Protein AF-A0A380ZDW0-F1 (afdb_monomer_lite)

pLDDT: mean 76.86, std 17.06, range [46.06, 95.25]

Secondary structure (DSSP, 8-state):
----HHHHHHHHHHHHHH-HHHHHHSHHHHHHTTT-GGGHHHHHHT--EETTEE-HHHHHHHHHHHHHHTSS----------------SS--HHHHHHHHHHHHHHHHTSS--SHHHHHHHHHHHHHHHHHHHHHHHHHHHTT-

Structure (mmCIF, N/CA/C/O backbone):
data_AF-A0A380ZDW0-F1
#
_entry.id   AF-A0A380ZDW0-F1
#
loop_
_atom_site.group_PDB
_atom_site.id
_atom_site.type_symbol
_atom_site.label_atom_id
_atom_site.label_alt_id
_atom_site.label_comp_id
_atom_site.label_asym_id
_atom_site.label_entity_id
_atom_site.label_seq_id
_atom_site.pdbx_PDB_ins_code
_atom_site.Cartn_x
_atom_site.Cartn_y
_atom_site.Cartn_z
_atom_site.occupancy
_atom_site.B_iso_or_equiv
_atom_site.auth_seq_id
_atom_site.auth_comp_id
_atom_site.auth_asym_id
_atom_site.auth_atom_id
_atom_site.pdbx_PDB_model_num
ATOM 1 N N . MET A 1 1 ? -8.301 -4.222 21.669 1.00 55.31 1 MET A N 1
ATOM 2 C CA . MET A 1 1 ? -8.580 -4.336 20.221 1.00 55.31 1 MET A CA 1
ATOM 3 C C . MET A 1 1 ? -7.800 -5.522 19.707 1.00 55.31 1 MET A C 1
ATOM 5 O O . MET A 1 1 ? -6.586 -5.485 19.826 1.00 55.31 1 MET A O 1
ATOM 9 N N . ASN A 1 2 ? -8.467 -6.571 19.227 1.00 70.69 2 ASN A N 1
ATOM 10 C CA . ASN A 1 2 ? -7.789 -7.721 18.633 1.00 70.69 2 ASN A CA 1
ATOM 11 C C . ASN A 1 2 ? -8.164 -7.745 17.149 1.00 70.69 2 ASN A C 1
ATOM 13 O O . ASN A 1 2 ? -9.323 -7.989 16.822 1.00 70.69 2 ASN A O 1
ATOM 17 N N . LEU A 1 3 ? -7.221 -7.368 16.286 1.00 83.19 3 LEU A N 1
ATOM 18 C CA . LEU A 1 3 ? -7.364 -7.505 14.838 1.00 83.19 3 LEU A CA 1
ATOM 19 C C . LEU A 1 3 ? -6.838 -8.881 14.440 1.00 83.19 3 LEU A C 1
ATOM 21 O O . LEU A 1 3 ? -5.911 -9.388 15.066 1.00 83.19 3 LEU A O 1
ATOM 25 N N . SER A 1 4 ? -7.425 -9.465 13.402 1.00 87.44 4 SER A N 1
ATOM 26 C CA . SER A 1 4 ? -6.829 -10.643 12.762 1.00 87.44 4 SER A CA 1
ATOM 27 C C . SER A 1 4 ? -5.557 -10.264 11.997 1.00 87.44 4 SER A C 1
ATOM 29 O O . SER A 1 4 ? -5.375 -9.097 11.627 1.00 87.44 4 SER A O 1
ATOM 31 N N . ASP A 1 5 ? -4.688 -11.239 11.737 1.00 88.50 5 ASP A N 1
ATOM 32 C CA . ASP A 1 5 ? -3.431 -11.020 11.014 1.00 88.50 5 ASP A CA 1
ATOM 33 C C . ASP A 1 5 ? -3.677 -10.444 9.612 1.00 88.50 5 ASP A C 1
ATOM 35 O O . ASP A 1 5 ? -2.934 -9.576 9.150 1.00 88.50 5 ASP A O 1
ATOM 39 N N . GLU A 1 6 ? -4.765 -10.846 8.952 1.00 89.25 6 GLU A N 1
ATOM 40 C CA . GLU A 1 6 ? -5.153 -10.337 7.637 1.00 89.25 6 GLU A CA 1
ATOM 41 C C . GLU A 1 6 ? -5.574 -8.865 7.703 1.00 89.25 6 GLU A C 1
ATOM 43 O O . GLU A 1 6 ? -5.152 -8.044 6.884 1.00 89.25 6 GLU A O 1
ATOM 48 N N . GLN A 1 7 ? -6.363 -8.500 8.715 1.00 89.81 7 GLN A N 1
ATOM 49 C CA . GLN A 1 7 ? -6.769 -7.115 8.950 1.00 89.81 7 GLN A CA 1
ATOM 50 C C . GLN A 1 7 ? -5.565 -6.232 9.280 1.00 89.81 7 GLN A C 1
ATOM 52 O O . GLN A 1 7 ? -5.446 -5.121 8.756 1.00 89.81 7 GLN A O 1
ATOM 57 N N .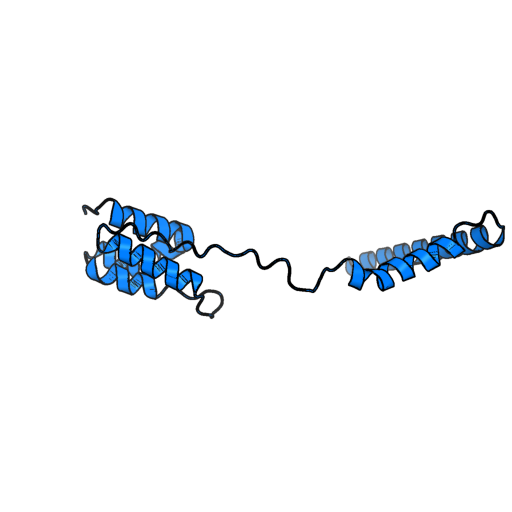 PHE A 1 8 ? -4.646 -6.730 10.108 1.00 91.12 8 PHE A N 1
ATOM 58 C CA . PHE A 1 8 ? -3.400 -6.036 10.402 1.00 91.12 8 PHE A CA 1
ATOM 59 C C . PHE A 1 8 ? -2.549 -5.864 9.135 1.00 91.12 8 PHE A C 1
ATOM 61 O O . PHE A 1 8 ? -2.128 -4.749 8.823 1.00 91.12 8 PHE A O 1
ATOM 68 N N . GLY A 1 9 ? -2.376 -6.927 8.346 1.00 91.38 9 GLY A N 1
ATOM 69 C CA . GLY A 1 9 ? -1.648 -6.897 7.076 1.00 91.38 9 GLY A CA 1
ATOM 70 C C . GLY A 1 9 ? -2.233 -5.907 6.066 1.00 91.38 9 GLY A C 1
ATOM 71 O O . GLY A 1 9 ? -1.486 -5.158 5.429 1.00 91.38 9 GLY A O 1
ATOM 72 N N . ALA A 1 10 ? -3.563 -5.824 5.963 1.00 92.38 10 ALA A N 1
ATOM 73 C CA . ALA A 1 10 ? -4.243 -4.853 5.106 1.00 92.38 10 ALA A CA 1
ATOM 74 C C . ALA A 1 10 ? -3.930 -3.403 5.518 1.00 92.38 10 ALA A C 1
ATOM 76 O O . ALA A 1 10 ? -3.625 -2.567 4.663 1.00 92.38 10 ALA A O 1
ATOM 77 N N . LEU A 1 11 ? -3.935 -3.106 6.823 1.00 93.19 11 LEU A N 1
ATOM 78 C CA . LEU A 1 11 ? -3.597 -1.775 7.341 1.00 93.19 11 LEU A CA 1
ATOM 79 C C . LEU A 1 11 ? -2.122 -1.430 7.137 1.00 93.19 11 LEU A C 1
ATOM 81 O O . LEU A 1 11 ? -1.811 -0.294 6.776 1.00 93.19 11 LEU A O 1
ATOM 85 N N . VAL A 1 12 ? -1.219 -2.394 7.327 1.00 93.50 12 VAL A N 1
ATOM 86 C CA . VAL A 1 12 ? 0.217 -2.204 7.080 1.00 93.50 12 VAL A CA 1
ATOM 87 C C . VAL A 1 12 ? 0.474 -1.920 5.598 1.00 93.50 12 VAL A C 1
ATOM 89 O O . VAL A 1 12 ? 1.156 -0.943 5.286 1.00 93.50 12 VAL A O 1
ATOM 92 N N . SER A 1 13 ? -0.120 -2.694 4.678 1.00 92.75 13 SER A N 1
ATOM 93 C CA . SER A 1 13 ? -0.019 -2.431 3.230 1.00 92.75 13 SER A CA 1
ATOM 94 C C . SER A 1 13 ? -0.551 -1.046 2.864 1.00 92.75 13 SER A C 1
ATOM 96 O O . SER A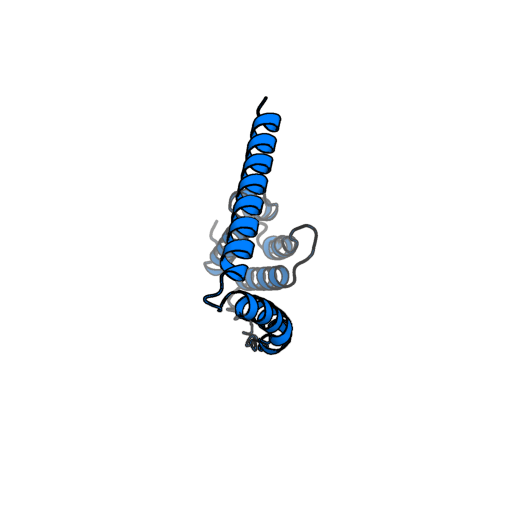 1 13 ? 0.080 -0.322 2.082 1.00 92.75 13 SER A O 1
ATOM 98 N N . PHE A 1 14 ? -1.696 -0.665 3.433 1.00 94.56 14 PHE A N 1
ATOM 99 C CA . PHE A 1 14 ? -2.296 0.640 3.194 1.00 94.56 14 PHE A CA 1
ATOM 100 C C . PHE A 1 14 ? -1.370 1.763 3.673 1.00 94.56 14 PHE A C 1
ATOM 102 O O . PHE A 1 14 ? -1.032 2.648 2.884 1.00 94.56 14 PHE A O 1
ATOM 109 N N . CYS A 1 15 ? -0.906 1.686 4.924 1.00 95.25 15 CYS A N 1
ATOM 110 C CA . CYS A 1 15 ? -0.009 2.658 5.549 1.00 95.25 15 CYS A CA 1
ATOM 111 C C . CYS A 1 15 ? 1.309 2.803 4.780 1.00 95.25 15 CYS A C 1
ATOM 113 O O . CYS A 1 15 ? 1.748 3.924 4.532 1.00 95.25 15 CYS A O 1
ATOM 115 N N . TYR A 1 16 ? 1.897 1.694 4.325 1.00 94.12 16 TYR A N 1
ATOM 116 C CA . TYR A 1 16 ? 3.100 1.721 3.493 1.00 94.12 16 TYR A CA 1
ATOM 117 C C . TYR A 1 16 ? 2.885 2.512 2.196 1.00 94.12 16 TYR A C 1
ATOM 119 O O . TYR A 1 16 ? 3.761 3.257 1.765 1.00 94.12 16 TYR A O 1
ATOM 127 N N . ASN A 1 17 ? 1.711 2.382 1.573 1.00 93.69 17 ASN A N 1
ATOM 128 C CA . ASN A 1 17 ? 1.438 3.047 0.305 1.00 93.69 17 ASN A CA 1
ATOM 129 C C . ASN A 1 17 ? 1.072 4.534 0.443 1.00 93.69 17 ASN A C 1
ATOM 131 O O . ASN A 1 17 ? 1.469 5.320 -0.412 1.00 93.69 17 ASN A O 1
ATOM 135 N N . VAL A 1 18 ? 0.305 4.923 1.467 1.00 92.62 18 VAL A N 1
ATOM 136 C CA . VAL A 1 18 ? -0.115 6.330 1.653 1.00 92.62 18 VAL A CA 1
ATOM 137 C C . VAL A 1 18 ? 0.825 7.141 2.545 1.00 92.62 18 VAL A C 1
ATOM 139 O O . VAL A 1 18 ? 0.793 8.369 2.513 1.00 92.62 18 VAL A O 1
ATOM 142 N N . GLY A 1 19 ? 1.665 6.467 3.330 1.00 93.75 19 GLY A N 1
ATOM 143 C CA . GLY A 1 19 ? 2.550 7.063 4.322 1.00 93.75 19 GLY A CA 1
ATOM 144 C C . GLY A 1 19 ? 1.901 7.225 5.701 1.00 93.75 19 GLY A C 1
ATOM 145 O O . GLY A 1 19 ? 0.689 7.399 5.845 1.00 93.75 19 GLY A O 1
ATOM 146 N N . ILE A 1 20 ? 2.745 7.223 6.737 1.00 93.50 20 ILE A N 1
ATOM 147 C CA . ILE A 1 20 ? 2.332 7.249 8.151 1.00 93.50 20 ILE A CA 1
ATOM 148 C C . ILE A 1 20 ? 1.510 8.502 8.477 1.00 93.50 20 ILE A C 1
ATOM 150 O O . ILE A 1 20 ? 0.448 8.401 9.087 1.00 93.50 20 ILE A O 1
ATOM 154 N N . ALA A 1 21 ? 1.959 9.681 8.036 1.00 93.69 21 ALA A N 1
ATOM 155 C CA . ALA A 1 21 ? 1.276 10.942 8.326 1.00 93.69 21 ALA A CA 1
ATOM 156 C C . ALA A 1 21 ? -0.135 11.002 7.712 1.00 93.69 21 ALA A C 1
ATOM 158 O O . ALA A 1 21 ? -1.079 11.472 8.352 1.00 93.69 21 ALA A O 1
ATOM 159 N N . ALA A 1 22 ? -0.304 10.492 6.487 1.00 93.31 22 ALA A N 1
ATOM 160 C CA . ALA A 1 22 ? -1.608 10.427 5.833 1.00 93.31 22 ALA A CA 1
ATOM 161 C C . ALA A 1 22 ? -2.522 9.393 6.508 1.00 93.31 22 ALA A C 1
ATOM 163 O O . ALA A 1 22 ? -3.704 9.661 6.724 1.00 93.31 22 ALA A O 1
ATOM 164 N N . PHE A 1 23 ? -1.967 8.241 6.900 1.00 94.06 23 PHE A N 1
ATOM 165 C CA . PHE A 1 23 ? -2.692 7.202 7.627 1.00 94.06 23 PHE A CA 1
ATOM 166 C C . PHE A 1 23 ? -3.202 7.697 8.988 1.00 94.06 23 PHE A C 1
ATOM 168 O O . PHE A 1 23 ? -4.387 7.540 9.290 1.00 94.06 23 PHE A O 1
ATOM 175 N N . GLN A 1 24 ? -2.353 8.366 9.773 1.00 93.75 24 GLN A N 1
ATOM 176 C CA . GLN A 1 24 ? -2.708 8.914 11.089 1.00 93.75 24 GLN A CA 1
ATOM 177 C C . GLN A 1 24 ? -3.852 9.933 11.023 1.00 93.75 24 GLN A C 1
ATOM 179 O O . GLN A 1 24 ? -4.729 9.949 11.885 1.00 93.75 24 GLN A O 1
ATOM 184 N N . ASN A 1 25 ? -3.876 10.759 9.976 1.00 93.12 25 ASN A N 1
ATOM 185 C CA . ASN A 1 25 ? -4.909 11.778 9.786 1.00 93.12 25 ASN A CA 1
ATOM 186 C C . ASN A 1 25 ? -6.164 11.262 9.057 1.00 93.12 25 ASN A C 1
ATOM 188 O O . ASN A 1 25 ? -7.142 12.002 8.907 1.00 93.12 25 ASN A O 1
ATOM 192 N N . SER A 1 26 ? -6.166 10.003 8.614 1.00 92.88 26 SER A N 1
ATOM 193 C CA . SER A 1 26 ? -7.247 9.434 7.812 1.00 92.88 26 SER A CA 1
ATOM 194 C C . SER A 1 26 ? -8.553 9.272 8.602 1.00 92.88 26 SER A C 1
ATOM 196 O O . SER A 1 26 ? -8.578 8.980 9.801 1.00 92.88 26 SER A O 1
ATOM 198 N N . THR A 1 27 ? -9.684 9.404 7.907 1.00 93.75 27 THR A N 1
ATOM 199 C CA . THR A 1 27 ? -11.001 9.022 8.447 1.00 93.75 27 THR A CA 1
ATOM 200 C C . THR A 1 27 ? -11.090 7.528 8.739 1.00 93.75 27 THR A C 1
ATOM 202 O O . THR A 1 27 ? -11.822 7.135 9.645 1.00 93.75 27 THR A O 1
ATOM 205 N N . LEU A 1 28 ? -10.306 6.717 8.024 1.00 93.25 28 LEU A N 1
ATOM 206 C CA . LEU A 1 28 ? -10.190 5.279 8.234 1.00 93.25 28 LEU A CA 1
ATOM 207 C C . LEU A 1 28 ? -9.720 4.965 9.656 1.00 93.25 28 LEU A C 1
ATOM 209 O O . LEU A 1 28 ? -10.424 4.260 10.373 1.00 93.25 28 LEU A O 1
ATOM 213 N N . LEU A 1 29 ? -8.597 5.540 10.102 1.00 93.25 29 LEU A N 1
ATOM 214 C CA . LEU A 1 29 ? -8.070 5.289 11.449 1.00 93.25 29 LEU A CA 1
ATOM 215 C C . LEU A 1 29 ? -9.042 5.768 12.539 1.00 93.25 29 LEU A C 1
ATOM 217 O O . LEU A 1 29 ? -9.242 5.095 13.546 1.00 93.25 29 LEU A O 1
ATOM 221 N N . LYS A 1 30 ? -9.714 6.904 12.315 1.00 93.88 30 LYS A N 1
ATOM 222 C CA . LYS A 1 30 ? -10.731 7.429 13.243 1.00 93.88 30 LYS A CA 1
ATOM 223 C C . LYS A 1 30 ? -11.944 6.503 13.388 1.00 93.88 30 LYS A C 1
ATOM 225 O O . LYS A 1 30 ? -12.539 6.467 14.462 1.00 93.88 30 LYS A O 1
ATOM 230 N N . ARG A 1 31 ? -12.353 5.814 12.318 1.00 91.75 31 ARG A N 1
ATOM 231 C CA . ARG A 1 31 ? -13.451 4.829 12.337 1.00 91.75 31 ARG A CA 1
ATOM 232 C C . ARG A 1 31 ? -13.000 3.509 12.952 1.00 91.75 31 ARG A C 1
ATOM 234 O O . ARG A 1 31 ? -13.680 2.991 13.830 1.00 91.75 31 ARG A O 1
ATOM 241 N N . LEU A 1 32 ? -11.802 3.052 12.593 1.00 91.50 32 LEU A N 1
ATOM 242 C CA . LEU A 1 32 ? -11.168 1.877 13.185 1.00 91.50 32 LEU A CA 1
ATOM 243 C C . LEU A 1 32 ? -11.074 1.993 14.715 1.00 91.50 32 LEU A C 1
ATOM 245 O O . LEU A 1 32 ? -11.508 1.099 15.434 1.00 91.50 32 LEU A O 1
ATOM 249 N N . ASN A 1 33 ? -10.599 3.135 15.220 1.00 91.19 33 ASN A N 1
ATOM 250 C CA . ASN A 1 33 ? -10.472 3.386 16.658 1.00 91.19 33 ASN A CA 1
ATOM 251 C C . ASN A 1 33 ? -11.823 3.509 17.386 1.00 91.19 33 ASN A C 1
ATOM 253 O O . ASN A 1 33 ? -11.871 3.380 18.605 1.00 91.19 33 ASN A O 1
ATOM 257 N N . ARG A 1 34 ? -12.919 3.751 16.658 1.00 92.00 34 ARG A N 1
ATOM 258 C CA . ARG A 1 34 ? -14.289 3.725 17.196 1.00 92.00 34 ARG A CA 1
ATOM 259 C C . ARG A 1 34 ? -14.910 2.327 17.209 1.00 92.00 34 ARG A C 1
ATOM 261 O O . ARG A 1 34 ? -15.986 2.167 17.769 1.00 92.00 34 ARG A O 1
ATOM 268 N N . GLY A 1 35 ? -14.239 1.332 16.630 1.00 88.12 35 GLY A N 1
ATOM 269 C CA . GLY A 1 35 ? -14.762 -0.026 16.495 1.00 88.12 35 GLY A CA 1
ATOM 270 C C . GLY A 1 35 ? -15.619 -0.253 15.245 1.00 88.12 35 GLY A C 1
ATOM 271 O O . GLY A 1 35 ? -16.194 -1.327 15.106 1.00 88.12 35 GLY A O 1
ATOM 272 N N . ASP A 1 36 ? -15.673 0.705 14.311 1.00 89.56 36 ASP A N 1
ATOM 273 C CA . ASP A 1 36 ? -16.402 0.568 13.040 1.00 89.56 36 ASP A CA 1
ATOM 274 C C . ASP A 1 36 ? -15.577 -0.233 12.012 1.00 89.56 36 ASP A C 1
ATOM 276 O O . ASP A 1 36 ? -15.159 0.287 10.971 1.00 89.56 36 ASP A O 1
ATOM 280 N N . TYR A 1 37 ? -15.305 -1.508 12.296 1.00 88.25 37 TYR A N 1
ATOM 281 C CA . TYR A 1 37 ? -14.477 -2.367 11.435 1.00 88.25 37 TYR A CA 1
ATOM 282 C C . TYR A 1 37 ? -15.103 -2.617 10.053 1.00 88.25 37 TYR A C 1
ATOM 284 O O . TYR A 1 37 ? -14.389 -2.682 9.053 1.00 88.25 37 TYR A O 1
ATOM 292 N N . GLU A 1 38 ? -16.434 -2.665 9.973 1.00 87.44 38 GLU A N 1
ATOM 293 C CA . GLU A 1 38 ? -17.189 -2.831 8.720 1.00 87.44 38 GLU A CA 1
ATOM 294 C C . GLU A 1 38 ? -17.054 -1.626 7.776 1.00 87.44 38 GLU A C 1
ATOM 296 O O . GLU A 1 38 ? -17.207 -1.735 6.559 1.00 87.44 38 GLU A O 1
ATOM 301 N N . ALA A 1 39 ? -16.728 -0.446 8.314 1.00 88.44 39 ALA A N 1
ATOM 302 C CA . ALA A 1 39 ? -16.551 0.756 7.508 1.00 88.44 39 ALA A CA 1
ATOM 303 C C . ALA A 1 39 ? -15.188 0.801 6.794 1.00 88.44 39 ALA A C 1
ATOM 305 O O . ALA A 1 39 ? -15.032 1.549 5.824 1.00 88.44 39 ALA A O 1
ATOM 306 N N . VAL A 1 40 ? -14.203 0.017 7.247 1.00 91.50 40 VAL A N 1
ATOM 307 C CA . VAL A 1 40 ? -12.812 0.071 6.765 1.00 91.50 40 VAL A CA 1
ATOM 308 C C . VAL A 1 40 ? -12.689 -0.204 5.257 1.00 91.50 40 VAL A C 1
ATOM 310 O O . VAL A 1 40 ? -12.075 0.625 4.578 1.00 91.50 40 VAL A O 1
ATOM 313 N N . PRO A 1 41 ? -13.315 -1.249 4.675 1.00 90.81 41 PRO A N 1
ATOM 314 C CA . PRO A 1 41 ? -13.289 -1.488 3.227 1.00 90.81 41 PRO A CA 1
ATOM 315 C C . PRO A 1 41 ? -13.784 -0.299 2.398 1.00 90.81 41 PRO A C 1
ATOM 317 O O . PRO A 1 41 ? -13.204 0.045 1.366 1.00 90.81 41 PRO A O 1
ATOM 320 N N . THR A 1 42 ? -14.838 0.369 2.868 1.00 91.38 42 THR A N 1
ATOM 321 C CA . THR A 1 42 ? -15.417 1.532 2.183 1.00 91.38 42 THR A CA 1
ATOM 322 C C . THR A 1 42 ? -14.494 2.745 2.283 1.00 91.38 42 THR A C 1
ATOM 324 O O . THR A 1 42 ? -14.345 3.501 1.320 1.00 91.38 42 THR A O 1
ATOM 327 N N . GLU A 1 43 ? -13.833 2.937 3.427 1.00 93.62 43 GLU A N 1
ATOM 328 C CA . GLU A 1 43 ? -12.849 4.009 3.591 1.00 93.62 43 GLU A CA 1
ATOM 329 C C . GLU A 1 43 ? -11.612 3.789 2.709 1.00 93.62 43 GLU A C 1
ATOM 331 O O . GLU A 1 43 ? -11.140 4.754 2.108 1.00 93.62 43 GLU A O 1
ATOM 336 N N . LEU A 1 44 ? -11.128 2.550 2.546 1.00 92.31 44 LEU A N 1
ATOM 337 C CA . LEU A 1 44 ? -10.001 2.233 1.654 1.00 92.31 44 LEU A CA 1
ATOM 338 C C . LEU A 1 44 ? -10.279 2.658 0.203 1.00 92.31 44 LEU A C 1
ATOM 340 O O . LEU A 1 44 ? -9.416 3.254 -0.443 1.00 92.31 44 LEU A O 1
ATOM 344 N N . GLN A 1 45 ? -11.496 2.446 -0.309 1.00 91.38 45 GLN A N 1
ATOM 345 C CA . GLN A 1 45 ? -11.861 2.795 -1.693 1.00 91.38 45 GLN A CA 1
ATOM 346 C C . GLN A 1 45 ? -11.819 4.303 -1.999 1.00 91.38 45 GLN A C 1
ATOM 348 O O . GLN A 1 45 ? -11.716 4.703 -3.167 1.00 91.38 45 GLN A O 1
ATOM 353 N N . LYS A 1 46 ? -11.840 5.163 -0.974 1.00 92.31 46 LYS A N 1
ATOM 354 C CA . LYS A 1 46 ? -11.676 6.617 -1.145 1.00 92.31 46 LYS A CA 1
ATOM 355 C C . LYS A 1 46 ? -10.245 6.987 -1.553 1.00 92.31 46 LYS A C 1
ATOM 357 O O . LYS A 1 46 ? -10.041 7.993 -2.232 1.00 92.31 46 LYS A O 1
ATOM 362 N N . TRP A 1 47 ? -9.265 6.143 -1.229 1.00 93.56 47 TRP A N 1
ATOM 363 C CA . TRP A 1 47 ? -7.836 6.356 -1.485 1.00 93.56 47 TRP A CA 1
ATOM 364 C C . TRP A 1 47 ? -7.388 5.787 -2.838 1.00 93.56 47 TRP A C 1
ATOM 366 O O . TRP A 1 47 ? -6.476 4.962 -2.915 1.00 93.56 47 TRP A O 1
ATOM 376 N N . THR A 1 48 ? -8.052 6.228 -3.912 1.00 92.81 48 THR A N 1
ATOM 377 C CA . THR A 1 48 ? -7.830 5.753 -5.297 1.00 92.81 48 THR A CA 1
ATOM 378 C C . THR A 1 48 ? -7.380 6.844 -6.270 1.00 92.81 48 THR A C 1
ATOM 380 O O . THR A 1 48 ? -7.224 6.595 -7.468 1.00 92.81 48 THR A O 1
ATOM 383 N N . LYS A 1 49 ? -7.170 8.066 -5.770 1.00 90.31 49 LYS A N 1
ATOM 384 C CA . LYS A 1 49 ? -6.770 9.224 -6.571 1.00 90.31 49 LYS A CA 1
ATOM 385 C C . LYS A 1 49 ? -5.349 9.658 -6.225 1.00 90.31 49 LYS A C 1
ATOM 387 O O . LYS A 1 49 ? -4.994 9.709 -5.053 1.00 90.31 49 LYS A O 1
ATOM 392 N N . ALA A 1 50 ? -4.586 10.034 -7.242 1.00 88.94 50 ALA A N 1
ATOM 393 C CA . ALA A 1 50 ? -3.315 10.737 -7.108 1.00 88.94 50 ALA A CA 1
ATOM 394 C C . ALA A 1 50 ? -3.289 11.894 -8.114 1.00 88.94 50 ALA A C 1
ATOM 396 O O . ALA A 1 50 ? -3.807 11.762 -9.224 1.00 88.94 50 ALA A O 1
ATOM 397 N N . SER A 1 51 ? -2.747 13.047 -7.716 1.00 88.62 51 SER A N 1
ATOM 398 C CA . SER A 1 51 ? -2.704 14.260 -8.555 1.00 88.62 51 SER A CA 1
ATOM 399 C C . SER A 1 51 ? -4.062 14.623 -9.183 1.00 88.62 51 SER A C 1
ATOM 401 O O . SER A 1 51 ? -4.157 14.968 -10.357 1.00 88.62 51 SER A O 1
ATOM 403 N N . GLY A 1 52 ? -5.145 14.459 -8.414 1.00 89.69 52 GLY A N 1
ATOM 404 C CA . GLY A 1 52 ? -6.520 14.735 -8.850 1.00 89.69 52 GLY A CA 1
ATOM 405 C C . GLY A 1 52 ? -7.147 13.693 -9.788 1.00 89.69 52 GLY A C 1
ATOM 406 O O . GLY A 1 52 ? -8.357 13.739 -10.008 1.00 89.69 52 GLY A O 1
ATOM 407 N N . LYS A 1 53 ? -6.386 12.717 -10.297 1.00 91.00 53 LYS A N 1
ATOM 408 C CA . LYS A 1 53 ? -6.879 11.677 -11.214 1.00 91.00 53 LYS A CA 1
ATOM 409 C C . LYS A 1 53 ? -7.050 10.341 -10.498 1.00 91.00 53 LYS A C 1
ATOM 411 O O . LYS A 1 53 ? -6.245 9.968 -9.648 1.00 91.00 53 LYS A O 1
ATOM 416 N N . ARG A 1 54 ? -8.106 9.601 -10.846 1.00 90.69 54 ARG A N 1
ATOM 417 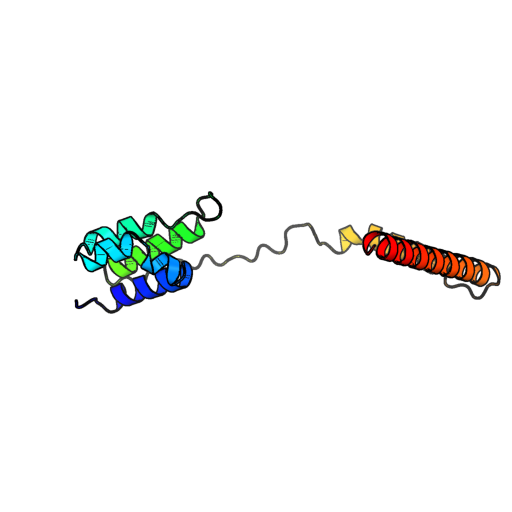C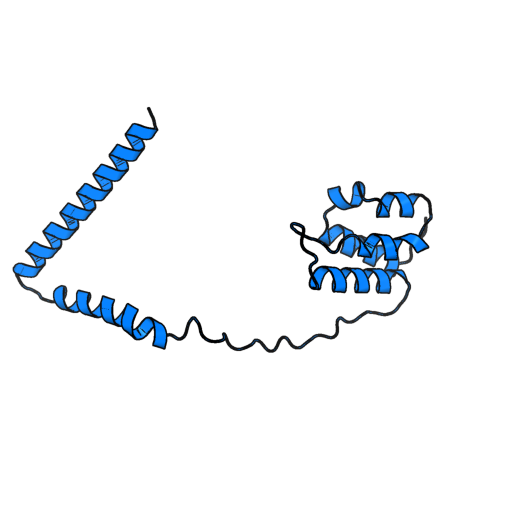 CA . ARG A 1 54 ? -8.309 8.224 -10.372 1.00 90.69 54 ARG A CA 1
ATOM 418 C C . ARG A 1 54 ? -7.330 7.306 -11.101 1.00 90.69 54 ARG A C 1
ATOM 420 O O . ARG A 1 54 ? -7.302 7.307 -12.327 1.00 90.69 54 ARG A O 1
ATOM 427 N N . LEU A 1 55 ? -6.542 6.536 -10.355 1.00 91.75 55 LEU A N 1
ATOM 428 C CA . LEU A 1 55 ? -5.574 5.596 -10.920 1.00 91.75 55 LEU A CA 1
ATOM 429 C C . LEU A 1 55 ? -6.086 4.169 -10.772 1.00 91.75 55 LEU A C 1
ATOM 431 O O . LEU A 1 55 ? -6.347 3.715 -9.658 1.00 91.75 55 LEU A O 1
ATOM 435 N N . GLN A 1 56 ? -6.173 3.443 -11.886 1.00 88.81 56 GLN A N 1
ATOM 436 C CA . GLN A 1 56 ? -6.692 2.076 -11.888 1.00 88.81 56 GLN A CA 1
ATOM 437 C C . GLN A 1 56 ? -5.858 1.133 -11.005 1.00 88.81 56 GLN A C 1
ATOM 439 O O . GLN A 1 56 ? -6.416 0.322 -10.273 1.00 88.81 56 GLN A O 1
ATOM 444 N N . GLY A 1 57 ? -4.532 1.306 -10.976 1.00 89.56 57 GLY A N 1
ATOM 445 C CA . GLY A 1 57 ? -3.654 0.530 -10.094 1.00 89.56 57 GLY A CA 1
ATOM 446 C C . GLY A 1 57 ? -3.951 0.734 -8.603 1.00 89.56 57 GLY A C 1
ATOM 447 O O . GLY A 1 57 ? -3.945 -0.228 -7.837 1.00 89.56 57 GLY A O 1
ATOM 448 N N . LEU A 1 58 ? -4.293 1.961 -8.188 1.00 91.50 58 LEU A N 1
ATOM 449 C CA . LEU A 1 58 ? -4.708 2.221 -6.807 1.00 91.50 58 LEU A CA 1
ATOM 450 C C . LEU A 1 58 ? -6.068 1.587 -6.513 1.00 91.50 58 LEU A C 1
ATOM 452 O O . LEU A 1 58 ? -6.248 1.028 -5.439 1.00 91.50 58 LEU A O 1
ATOM 456 N N . VAL A 1 59 ? -7.006 1.621 -7.464 1.00 90.12 59 VAL A N 1
ATOM 457 C CA . VAL A 1 59 ? -8.306 0.940 -7.324 1.00 90.12 59 VAL A CA 1
ATOM 458 C C . VAL A 1 59 ? -8.105 -0.551 -7.073 1.00 90.12 59 VAL A C 1
ATOM 460 O O . VAL A 1 5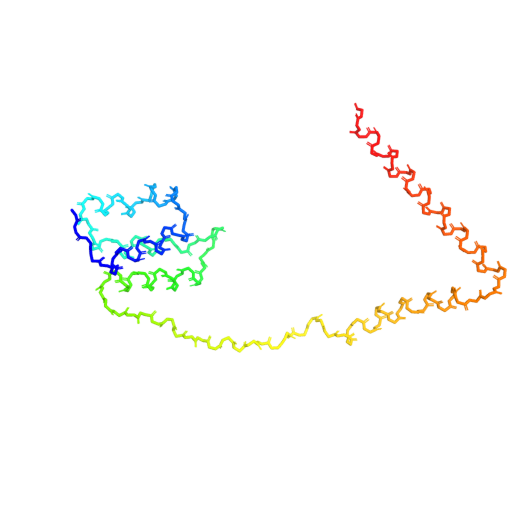9 ? -8.620 -1.066 -6.084 1.00 90.12 59 VAL A O 1
ATOM 463 N N . HIS A 1 60 ? -7.314 -1.227 -7.907 1.00 91.12 60 HIS A N 1
ATOM 464 C CA . HIS A 1 60 ? -7.032 -2.655 -7.742 1.00 91.12 60 HIS A CA 1
ATOM 465 C C . HIS A 1 60 ? -6.379 -2.953 -6.388 1.00 91.12 60 HIS A C 1
ATOM 467 O O . HIS A 1 60 ? -6.786 -3.888 -5.700 1.00 91.12 60 HIS A O 1
ATOM 473 N N . ARG A 1 61 ? -5.431 -2.113 -5.956 1.00 92.06 61 ARG A N 1
ATOM 474 C CA . ARG A 1 61 ? -4.781 -2.268 -4.651 1.00 92.06 61 ARG A CA 1
ATOM 475 C C . ARG A 1 61 ? -5.766 -2.146 -3.485 1.00 92.06 61 ARG A C 1
ATOM 477 O O . ARG A 1 61 ? -5.724 -2.972 -2.580 1.00 92.06 61 ARG A O 1
ATOM 484 N N . ARG A 1 62 ? -6.675 -1.162 -3.509 1.00 94.25 62 ARG A N 1
ATOM 485 C CA . ARG A 1 62 ? -7.681 -0.987 -2.441 1.00 94.25 62 ARG A CA 1
ATOM 486 C C . ARG A 1 62 ? -8.703 -2.110 -2.407 1.00 94.25 62 ARG A C 1
ATOM 488 O O . ARG A 1 62 ? -9.134 -2.481 -1.324 1.00 94.25 62 ARG A O 1
ATOM 495 N N . VAL A 1 63 ? -9.061 -2.668 -3.562 1.00 90.75 63 VAL A N 1
ATOM 496 C CA . VAL A 1 63 ? -9.916 -3.860 -3.630 1.00 90.75 63 VAL A CA 1
ATOM 497 C C . VAL A 1 63 ? -9.210 -5.068 -3.009 1.00 90.75 63 VAL A C 1
ATOM 499 O O . VAL A 1 63 ? -9.829 -5.775 -2.222 1.00 90.75 63 VAL A O 1
ATOM 502 N N . ALA A 1 64 ? -7.919 -5.271 -3.286 1.00 89.88 64 ALA A N 1
ATOM 503 C CA . ALA A 1 64 ? -7.147 -6.362 -2.689 1.00 89.88 64 ALA A CA 1
ATOM 504 C C . ALA A 1 64 ? -7.003 -6.216 -1.162 1.00 89.88 64 ALA A C 1
ATOM 506 O O . ALA A 1 64 ? -7.216 -7.180 -0.435 1.00 89.88 64 ALA A O 1
ATOM 507 N N . GLU A 1 65 ? -6.708 -5.014 -0.660 1.00 92.19 65 GLU A N 1
ATOM 508 C CA . GLU A 1 65 ? -6.623 -4.747 0.786 1.00 92.19 65 GLU A CA 1
ATOM 509 C C . GLU A 1 65 ? -7.981 -4.895 1.487 1.00 92.19 65 GLU A C 1
ATOM 511 O O . GLU A 1 65 ? -8.053 -5.462 2.573 1.00 92.19 65 GLU A O 1
ATOM 516 N N . ALA A 1 66 ? -9.069 -4.437 0.858 1.00 91.56 66 ALA A N 1
ATOM 517 C CA . ALA A 1 66 ? -10.427 -4.653 1.351 1.00 91.56 66 ALA A CA 1
ATOM 518 C C . ALA A 1 66 ? -10.818 -6.142 1.345 1.00 91.56 66 ALA A C 1
ATOM 520 O O . ALA A 1 66 ? -11.479 -6.603 2.271 1.00 91.56 66 ALA A O 1
ATOM 521 N N . GLY A 1 67 ? -10.388 -6.895 0.329 1.00 89.25 67 GLY A N 1
ATOM 522 C CA . GLY A 1 67 ? -10.569 -8.345 0.261 1.00 89.25 67 GLY A CA 1
ATOM 523 C C . GLY A 1 67 ? -9.810 -9.069 1.372 1.00 89.25 67 GLY A C 1
ATOM 524 O O . GLY A 1 67 ? -10.386 -9.911 2.055 1.00 89.25 67 GLY A O 1
ATOM 525 N N . LEU A 1 68 ? -8.556 -8.676 1.618 1.00 88.75 68 LEU A N 1
ATOM 526 C CA . LEU A 1 68 ? -7.754 -9.198 2.724 1.00 88.75 68 LEU A CA 1
ATOM 527 C C . LEU A 1 68 ? -8.414 -8.893 4.082 1.00 88.75 68 LEU A C 1
ATOM 529 O O . LEU A 1 68 ? -8.523 -9.775 4.929 1.00 88.75 68 LEU A O 1
ATOM 533 N N . TRP A 1 69 ? -8.937 -7.676 4.258 1.00 90.12 69 TRP A N 1
ATOM 534 C CA . TRP A 1 69 ? -9.667 -7.258 5.460 1.00 90.12 69 TRP A CA 1
ATOM 535 C C . TRP A 1 69 ? -10.932 -8.088 5.734 1.00 90.12 69 TRP A C 1
ATOM 537 O O . TRP A 1 69 ? -11.222 -8.411 6.887 1.00 90.12 69 TRP A O 1
ATOM 547 N N . ALA A 1 70 ? -11.686 -8.439 4.688 1.00 86.81 70 ALA A N 1
ATOM 548 C CA . ALA A 1 70 ? -12.961 -9.154 4.785 1.00 86.81 70 ALA A CA 1
ATOM 549 C C . ALA A 1 70 ? -12.839 -10.676 5.042 1.00 86.81 70 ALA A C 1
ATOM 551 O O . ALA A 1 70 ? -13.870 -11.331 5.163 1.00 86.81 70 ALA A O 1
ATOM 552 N N . LYS A 1 71 ? -11.609 -11.198 5.204 1.00 74.81 71 LYS A N 1
ATOM 553 C CA . LYS A 1 71 ? -11.147 -12.594 5.412 1.00 74.81 71 LYS A CA 1
ATOM 554 C C . LYS A 1 71 ? -10.684 -13.391 4.185 1.00 74.81 71 LYS A C 1
ATOM 556 O O . LYS A 1 71 ? -11.433 -13.685 3.256 1.00 74.81 71 LYS A O 1
ATOM 561 N N . GLY A 1 72 ? -9.466 -13.920 4.364 1.00 53.62 72 GLY A N 1
ATOM 562 C CA . GLY A 1 72 ? -8.999 -15.269 4.018 1.00 53.62 72 GLY A CA 1
ATOM 563 C C . GLY A 1 72 ? -8.576 -15.523 2.579 1.00 53.62 72 GLY A C 1
ATOM 564 O O . GLY A 1 72 ? -7.687 -16.338 2.335 1.00 53.62 72 GLY A O 1
ATOM 565 N N . ALA A 1 73 ? -9.175 -14.840 1.612 1.00 48.12 73 ALA A N 1
ATOM 566 C CA . ALA A 1 73 ? -8.726 -14.987 0.244 1.00 48.12 73 ALA A CA 1
ATOM 567 C C . ALA A 1 73 ? -7.417 -14.213 0.084 1.00 48.12 73 ALA A C 1
ATOM 569 O O . ALA A 1 73 ? -7.405 -12.983 0.023 1.00 48.12 73 ALA A O 1
ATOM 570 N N . TYR A 1 74 ? -6.308 -14.945 -0.011 1.00 47.81 74 TYR A N 1
ATOM 571 C CA . TYR A 1 74 ? -5.151 -14.484 -0.763 1.00 47.81 74 TYR A CA 1
ATOM 572 C C . TYR A 1 74 ? -5.666 -14.063 -2.142 1.00 47.81 74 TYR A C 1
ATOM 574 O O . TYR A 1 74 ? -5.892 -14.892 -3.025 1.00 47.81 74 TYR A O 1
ATOM 582 N N . VAL A 1 75 ? -5.932 -12.767 -2.311 1.00 53.94 75 VAL A N 1
ATOM 583 C CA . VAL A 1 75 ? -6.224 -12.195 -3.617 1.00 53.94 75 VAL A CA 1
ATOM 584 C C . VAL A 1 75 ? -4.878 -12.129 -4.314 1.00 53.94 75 VAL A C 1
ATOM 586 O O . VAL A 1 75 ? -4.192 -11.108 -4.294 1.00 53.94 75 VAL A O 1
ATOM 589 N N . SER A 1 76 ? -4.470 -13.265 -4.883 1.00 50.62 76 SER A N 1
ATOM 590 C CA . SER A 1 76 ? -3.456 -13.273 -5.922 1.00 50.62 76 SER A CA 1
ATOM 591 C C . SER A 1 76 ? -3.954 -12.283 -6.959 1.00 50.62 76 SER A C 1
ATOM 593 O O . SER A 1 76 ? -5.004 -12.500 -7.571 1.00 50.62 76 SER A O 1
ATOM 595 N N . SER A 1 77 ? -3.264 -11.150 -7.107 1.00 52.06 77 SER A N 1
ATOM 596 C CA . SER A 1 77 ? -3.431 -10.358 -8.315 1.00 52.06 77 SER A CA 1
ATOM 597 C C . SER A 1 77 ? -3.273 -11.355 -9.446 1.00 52.06 77 SER A C 1
ATOM 599 O O . SER A 1 77 ? -2.221 -11.991 -9.514 1.00 52.06 77 SER A O 1
ATOM 601 N N . ASN A 1 78 ? -4.316 -11.543 -10.260 1.00 59.19 78 ASN A N 1
ATOM 602 C CA . ASN A 1 78 ? -4.177 -12.264 -11.511 1.00 59.19 78 ASN A CA 1
ATOM 603 C C . ASN A 1 78 ? -2.960 -11.619 -12.165 1.00 59.19 78 ASN A C 1
ATOM 605 O O . ASN A 1 78 ? -2.990 -10.414 -12.444 1.00 59.19 78 ASN A O 1
ATOM 609 N N . TYR A 1 79 ? -1.841 -12.344 -12.187 1.00 48.62 79 TYR A N 1
ATOM 610 C CA . TYR A 1 79 ? -0.623 -11.831 -12.760 1.00 48.62 79 TYR A CA 1
ATOM 611 C C . TYR A 1 79 ? -0.990 -11.788 -14.227 1.00 48.62 79 TYR A C 1
ATOM 613 O O . TYR A 1 79 ? -0.968 -12.786 -14.937 1.00 48.62 79 TYR A O 1
ATOM 621 N N . GLN A 1 80 ? -1.451 -10.628 -14.680 1.00 52.09 80 GLN A N 1
ATOM 622 C CA . GLN A 1 80 ? -1.356 -10.373 -16.089 1.00 52.09 80 GLN A CA 1
ATOM 623 C C . GLN A 1 80 ? 0.133 -10.511 -16.327 1.00 52.09 80 GLN A C 1
ATOM 625 O O . GLN A 1 80 ? 0.925 -9.740 -15.775 1.00 52.09 80 GLN A O 1
ATOM 630 N N . THR A 1 81 ? 0.514 -11.569 -17.040 1.00 48.72 81 THR A N 1
ATOM 631 C CA . THR A 1 81 ? 1.763 -11.573 -17.766 1.00 48.72 81 THR A CA 1
ATOM 632 C C . THR A 1 81 ? 1.753 -10.238 -18.468 1.00 48.72 81 THR A C 1
ATOM 634 O O . THR A 1 81 ? 0.962 -9.999 -19.380 1.00 48.72 81 THR A O 1
ATOM 637 N N . VAL A 1 82 ? 2.544 -9.309 -17.938 1.00 57.12 82 VAL A N 1
ATOM 638 C CA . VAL A 1 82 ? 2.918 -8.135 -18.687 1.00 57.12 82 VAL A CA 1
ATOM 639 C C . VAL A 1 82 ? 3.721 -8.763 -19.804 1.00 57.12 82 VAL A C 1
ATOM 641 O O . VAL A 1 82 ? 4.907 -9.044 -19.640 1.00 57.12 82 VAL A O 1
ATOM 644 N N . GLU A 1 83 ? 3.042 -9.112 -20.899 1.00 60.28 83 GLU A N 1
ATOM 645 C CA . GLU A 1 83 ? 3.693 -9.191 -22.185 1.00 60.28 83 GLU A CA 1
ATOM 646 C C . GLU A 1 83 ? 4.419 -7.865 -22.252 1.00 60.28 83 GLU A C 1
ATOM 648 O O . GLU A 1 83 ? 3.803 -6.795 -22.297 1.00 60.28 83 GLU A O 1
ATOM 653 N N . MET A 1 84 ? 5.736 -7.925 -22.064 1.00 53.88 84 MET A N 1
ATOM 654 C CA . MET A 1 84 ? 6.579 -6.792 -22.342 1.00 53.88 84 MET A CA 1
ATOM 655 C C . MET A 1 84 ? 6.329 -6.551 -23.815 1.00 53.88 84 MET A C 1
ATOM 657 O O . MET A 1 84 ? 6.886 -7.256 -24.654 1.00 53.88 84 MET A O 1
ATOM 661 N N . GLN A 1 85 ? 5.403 -5.644 -24.120 1.00 56.41 85 GLN A N 1
ATOM 662 C CA . GLN A 1 85 ? 5.188 -5.175 -25.466 1.00 56.41 85 GLN A CA 1
ATOM 663 C C . GLN A 1 85 ? 6.574 -4.707 -25.889 1.00 56.41 85 GLN A C 1
ATOM 665 O O . GLN A 1 85 ? 7.081 -3.715 -25.352 1.00 56.41 85 GLN A O 1
ATOM 670 N N . ALA A 1 86 ? 7.230 -5.499 -26.745 1.00 61.16 86 ALA A N 1
ATOM 671 C CA . ALA A 1 86 ? 8.541 -5.171 -27.271 1.00 61.16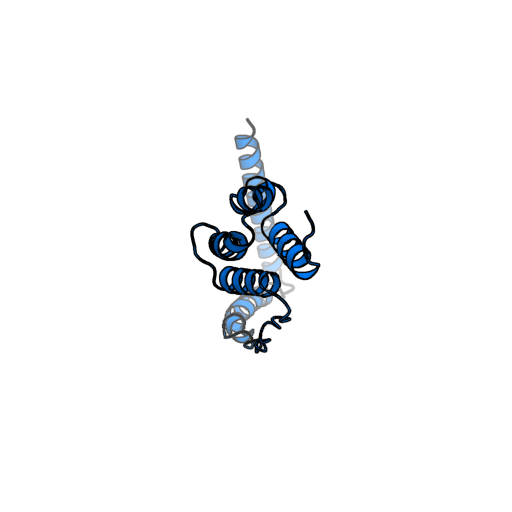 86 ALA A CA 1
ATOM 672 C C . ALA A 1 86 ? 8.447 -3.716 -27.723 1.00 61.16 86 ALA A C 1
ATOM 674 O O . ALA A 1 86 ? 7.453 -3.394 -28.382 1.00 61.16 86 ALA A O 1
ATOM 675 N N . PRO A 1 87 ? 9.377 -2.844 -27.291 1.00 53.41 87 PRO A N 1
ATOM 676 C CA . PRO A 1 87 ? 9.208 -1.399 -27.325 1.00 53.41 87 PRO A CA 1
ATOM 677 C C . PRO A 1 87 ? 8.628 -0.998 -28.673 1.00 53.41 87 PRO A C 1
ATOM 679 O O . PRO A 1 87 ? 9.303 -1.066 -29.703 1.00 53.41 87 PRO A O 1
ATOM 682 N N . THR A 1 88 ? 7.337 -0.666 -28.680 1.00 56.69 88 THR A N 1
ATOM 683 C CA . THR A 1 88 ? 6.630 -0.329 -29.906 1.00 56.69 88 THR A CA 1
ATOM 684 C C . THR A 1 88 ? 7.146 1.024 -30.349 1.00 56.69 88 THR A C 1
ATOM 686 O O . THR A 1 88 ? 6.691 2.066 -29.895 1.00 56.69 88 THR A O 1
ATOM 689 N N . GLY A 1 89 ? 8.149 0.973 -31.220 1.00 57.34 89 GLY A N 1
ATOM 690 C CA . GLY A 1 89 ? 8.273 1.882 -32.346 1.00 57.34 89 GLY A CA 1
ATOM 691 C C . GLY A 1 89 ? 8.576 3.340 -32.029 1.00 57.34 89 GLY A C 1
ATOM 692 O O . GLY A 1 89 ? 7.968 4.201 -32.649 1.00 57.34 89 GLY A O 1
ATOM 693 N N . VAL A 1 90 ? 9.537 3.637 -31.147 1.00 52.34 90 VAL A N 1
ATOM 694 C CA . VAL A 1 90 ? 10.111 5.004 -31.088 1.00 52.34 90 VAL A CA 1
ATOM 695 C C . VAL A 1 90 ? 11.643 5.047 -31.013 1.00 52.34 90 VAL A C 1
ATOM 697 O O . VAL A 1 90 ? 12.240 6.056 -31.357 1.00 52.34 90 VAL A O 1
ATOM 700 N N . PHE A 1 91 ? 12.298 3.936 -30.659 1.00 49.94 91 PHE A N 1
ATOM 701 C CA . PHE A 1 91 ? 13.763 3.829 -30.569 1.00 49.94 91 PHE A CA 1
ATOM 702 C C . PHE A 1 91 ? 14.328 2.714 -31.462 1.00 49.94 91 PHE A C 1
ATOM 704 O O . PHE A 1 91 ? 15.262 2.008 -31.089 1.00 49.94 91 PHE A O 1
ATOM 711 N N . LYS A 1 92 ? 13.771 2.518 -32.666 1.00 51.44 92 LYS A N 1
ATOM 712 C CA . LYS A 1 92 ? 14.489 1.714 -33.665 1.00 51.44 92 LYS A CA 1
ATOM 713 C C . LYS A 1 92 ? 15.772 2.464 -34.024 1.00 51.44 92 LYS A C 1
ATOM 715 O O . LYS A 1 92 ? 15.695 3.610 -34.459 1.00 51.44 92 LYS A O 1
ATOM 720 N N . ALA A 1 93 ? 16.923 1.810 -33.874 1.00 55.91 93 ALA A N 1
ATOM 721 C CA . ALA A 1 93 ? 18.221 2.314 -34.332 1.00 55.91 93 ALA A CA 1
ATOM 722 C C . ALA A 1 93 ? 18.167 2.798 -35.800 1.00 55.91 93 ALA A C 1
ATOM 724 O O . ALA A 1 93 ? 18.809 3.778 -36.157 1.00 55.91 93 ALA A O 1
ATOM 725 N N . GLU A 1 94 ? 17.287 2.191 -36.601 1.00 53.91 94 GLU A N 1
ATOM 726 C CA . GLU A 1 94 ? 16.931 2.566 -37.976 1.00 53.91 94 GLU A CA 1
ATOM 727 C C . GLU A 1 94 ? 16.398 4.010 -38.126 1.00 53.91 94 GLU A C 1
ATOM 729 O O . GLU A 1 94 ? 16.686 4.676 -39.114 1.00 53.91 94 GLU A O 1
ATOM 734 N N . ALA A 1 95 ? 15.630 4.528 -37.155 1.00 57.62 95 ALA A N 1
ATOM 735 C CA . ALA A 1 95 ? 15.058 5.882 -37.203 1.00 57.62 95 ALA A CA 1
ATOM 736 C C . ALA A 1 95 ? 16.081 6.966 -36.826 1.00 57.62 95 ALA A C 1
ATOM 738 O O . ALA A 1 95 ? 15.947 8.125 -37.217 1.00 57.62 95 ALA A O 1
ATOM 739 N N . LEU A 1 96 ? 17.125 6.577 -36.090 1.00 52.91 96 LEU A N 1
ATOM 740 C CA . LEU A 1 96 ? 18.289 7.411 -35.816 1.00 52.91 96 LEU A CA 1
ATOM 741 C C . LEU A 1 96 ? 19.385 7.225 -36.871 1.00 52.91 96 LEU A C 1
ATOM 743 O O . LEU A 1 96 ? 20.330 8.002 -36.862 1.00 52.91 96 LEU A O 1
ATOM 747 N N . ALA A 1 97 ? 19.271 6.272 -37.802 1.00 55.50 97 ALA A N 1
ATOM 748 C CA . ALA A 1 97 ? 20.272 6.059 -38.848 1.00 55.50 97 ALA A CA 1
ATOM 749 C C . ALA A 1 97 ? 20.516 7.308 -39.722 1.00 55.50 97 ALA A C 1
ATOM 751 O O . ALA A 1 97 ? 21.681 7.610 -39.977 1.00 55.50 97 ALA A O 1
ATOM 752 N N . PRO A 1 98 ? 19.500 8.113 -40.106 1.00 56.09 98 PRO A N 1
ATOM 753 C CA . PRO A 1 98 ? 19.739 9.378 -40.798 1.00 56.09 98 PRO A CA 1
ATOM 754 C C . PRO A 1 98 ? 20.354 10.438 -39.876 1.00 56.09 98 PRO A C 1
ATOM 756 O O . PRO A 1 98 ? 21.231 11.172 -40.301 1.00 56.09 98 PRO A O 1
ATOM 759 N N . ILE A 1 99 ? 19.950 10.498 -38.602 1.00 58.75 99 ILE A N 1
ATOM 760 C CA . ILE A 1 99 ? 20.426 11.514 -37.644 1.00 58.75 99 ILE A CA 1
ATOM 761 C C . ILE A 1 99 ? 21.883 11.238 -37.230 1.00 58.75 99 ILE A C 1
ATOM 763 O O . ILE A 1 99 ? 22.704 12.149 -37.209 1.00 58.75 99 ILE A O 1
ATOM 767 N N . ILE A 1 100 ? 22.233 9.978 -36.971 1.00 53.69 100 ILE A N 1
ATOM 768 C CA . ILE A 1 100 ? 23.594 9.511 -36.673 1.00 53.69 100 ILE A CA 1
ATOM 769 C C . ILE A 1 100 ? 24.451 9.547 -37.949 1.00 53.69 100 ILE A C 1
ATOM 771 O O . ILE A 1 100 ? 25.591 10.009 -37.912 1.00 53.69 100 ILE A O 1
ATOM 775 N N . GLY A 1 101 ? 23.892 9.159 -39.099 1.00 50.41 101 GLY A N 1
ATOM 776 C CA . GLY A 1 101 ? 24.555 9.252 -40.403 1.00 50.41 101 GLY A CA 1
ATOM 777 C C . GLY A 1 101 ? 24.870 10.693 -40.818 1.00 50.41 101 GLY A C 1
ATOM 778 O O . GLY A 1 101 ? 25.926 10.951 -41.397 1.00 50.41 101 GLY A O 1
ATOM 779 N N . SER A 1 102 ? 24.025 11.658 -40.445 1.00 50.88 102 SER A N 1
ATOM 780 C CA . SER A 1 102 ? 24.292 13.085 -40.654 1.00 50.88 102 SER A CA 1
ATOM 781 C C . SER A 1 102 ? 25.387 13.643 -39.738 1.00 50.88 102 SER A C 1
ATOM 783 O O . SER A 1 102 ? 26.047 14.604 -40.129 1.00 50.88 102 SER A O 1
ATOM 785 N N . PHE A 1 103 ? 25.666 13.031 -38.581 1.00 50.56 103 PHE A N 1
ATOM 786 C CA . PHE A 1 103 ? 26.848 13.380 -37.778 1.00 50.56 103 PHE A CA 1
ATOM 787 C C . PHE A 1 103 ? 28.137 12.717 -38.295 1.00 50.56 103 PHE A C 1
ATOM 789 O O . PHE A 1 103 ? 29.209 13.317 -38.192 1.00 50.56 103 PHE A O 1
ATOM 796 N N . SER A 1 104 ? 28.058 11.550 -38.946 1.00 49.12 104 SER A N 1
ATOM 797 C CA . SER A 1 104 ? 29.207 10.963 -39.659 1.00 49.12 104 SER A CA 1
ATOM 798 C C . SER A 1 104 ? 29.625 11.760 -40.903 1.00 49.12 104 SER A C 1
ATOM 800 O O . SER A 1 104 ? 30.801 11.732 -41.266 1.00 49.12 104 SER A O 1
ATOM 802 N N . GLY A 1 105 ? 28.719 12.532 -41.513 1.00 46.72 105 GLY A N 1
ATOM 803 C CA . GLY A 1 105 ? 29.054 13.457 -42.604 1.00 46.72 105 GLY A CA 1
ATOM 804 C C . GLY A 1 105 ? 29.973 14.612 -42.181 1.00 46.72 105 GLY A C 1
ATOM 805 O O . GLY A 1 105 ? 30.748 15.110 -42.995 1.00 46.72 105 GLY A O 1
ATOM 806 N N . LEU A 1 106 ? 29.955 14.997 -40.900 1.00 48.06 106 LEU A N 1
ATOM 807 C CA . LEU A 1 106 ? 30.854 16.024 -40.364 1.00 48.06 106 LEU A CA 1
ATOM 808 C C . LEU A 1 106 ? 32.230 15.455 -39.981 1.00 48.06 106 LEU A C 1
ATOM 810 O O . LEU A 1 106 ? 33.227 16.167 -40.048 1.00 48.06 106 LEU A O 1
ATOM 814 N N . GLY A 1 107 ? 32.308 14.163 -39.644 1.00 46.06 107 GLY A N 1
ATOM 815 C CA . GLY A 1 107 ? 33.579 13.477 -39.386 1.00 46.06 107 GLY A CA 1
ATOM 816 C C . GLY A 1 107 ? 34.473 13.381 -40.627 1.00 46.06 107 GLY A C 1
ATOM 817 O O . GLY A 1 107 ? 35.689 13.502 -40.515 1.00 46.06 107 GLY A O 1
ATOM 818 N N . GLY A 1 108 ? 33.884 13.250 -41.822 1.00 51.12 108 GLY A N 1
ATOM 819 C CA . GLY A 1 108 ? 34.626 13.199 -43.091 1.00 51.12 108 GLY A CA 1
ATOM 820 C C . GLY A 1 108 ? 35.310 14.516 -43.483 1.00 51.12 108 GLY A C 1
ATOM 821 O O . GLY A 1 108 ? 36.366 14.493 -44.106 1.00 51.12 108 GLY A O 1
ATOM 822 N N . LEU A 1 109 ? 34.765 15.662 -43.059 1.00 52.66 109 LEU A N 1
ATOM 823 C CA . LEU A 1 109 ? 35.386 16.990 -43.215 1.00 52.66 109 LEU A CA 1
ATOM 824 C C . LEU A 1 109 ? 36.511 17.258 -42.195 1.00 52.66 109 LEU A C 1
ATOM 826 O O . LEU A 1 109 ? 37.213 18.260 -42.313 1.00 52.66 109 LEU A O 1
ATOM 830 N N . LEU A 1 110 ? 36.668 16.375 -41.201 1.00 49.75 110 LEU A N 1
ATOM 831 C CA . LEU A 1 110 ? 37.609 16.490 -40.082 1.00 49.75 110 LEU A CA 1
ATOM 832 C C . LEU A 1 110 ? 38.648 15.350 -40.034 1.00 49.75 110 LEU A C 1
ATOM 834 O O . LEU A 1 110 ? 39.475 15.307 -39.123 1.00 49.75 110 LEU A O 1
ATOM 838 N N . ALA A 1 111 ? 38.632 14.431 -41.002 1.00 52.44 111 ALA A N 1
ATOM 839 C CA . ALA A 1 111 ? 39.550 13.294 -41.079 1.00 52.44 111 ALA A CA 1
ATOM 840 C C . ALA A 1 111 ? 40.610 13.455 -42.190 1.00 52.44 111 ALA A C 1
ATOM 842 O O . ALA A 1 111 ? 41.003 12.476 -42.823 1.00 52.44 111 ALA A O 1
ATOM 843 N N . GLY A 1 112 ? 41.069 14.683 -42.456 1.00 57.03 112 GLY A N 1
ATOM 844 C CA . GLY A 1 112 ? 42.114 14.981 -43.437 1.00 57.03 112 GLY A CA 1
ATOM 845 C C . GLY A 1 112 ? 43.317 15.704 -42.827 1.00 57.03 112 GLY A C 1
ATOM 846 O O . GLY A 1 112 ? 43.188 16.778 -42.247 1.00 57.03 112 GLY A O 1
ATOM 847 N N . ASN A 1 113 ? 44.528 15.175 -43.029 1.00 59.06 113 ASN A N 1
ATOM 848 C CA . ASN A 1 113 ? 45.785 15.830 -42.634 1.00 59.06 113 ASN A CA 1
ATOM 849 C C . ASN A 1 113 ? 46.145 16.992 -43.586 1.00 59.06 113 ASN A C 1
ATOM 851 O O . ASN A 1 113 ? 47.180 16.966 -44.251 1.00 59.06 113 ASN A O 1
ATOM 855 N N . GLY A 1 114 ? 45.270 17.996 -43.688 1.00 70.88 114 GLY A N 1
ATOM 856 C CA . GLY A 1 114 ? 45.417 19.148 -44.579 1.00 70.88 114 GLY A CA 1
ATOM 857 C C . GLY A 1 114 ? 45.457 20.493 -43.833 1.00 70.88 114 GLY A C 1
ATOM 858 O O . GLY A 1 114 ? 44.822 20.629 -42.786 1.00 70.88 114 GLY A O 1
ATOM 859 N N . PRO A 1 115 ? 46.130 21.531 -44.373 1.00 72.06 115 PRO A N 1
ATOM 860 C CA . PRO A 1 115 ? 46.212 22.864 -43.751 1.00 72.06 115 PRO A CA 1
ATOM 861 C C . PRO A 1 115 ? 44.844 23.512 -43.485 1.00 72.06 115 PRO A C 1
ATOM 863 O O . PRO A 1 115 ? 44.664 24.243 -42.514 1.00 72.06 115 PRO A O 1
ATOM 866 N N . ILE A 1 116 ? 43.860 23.204 -44.333 1.00 72.38 116 ILE A N 1
ATOM 867 C CA . ILE A 1 116 ? 42.495 23.742 -44.266 1.00 72.38 116 ILE A CA 1
ATOM 868 C C . ILE A 1 116 ? 41.752 23.225 -43.022 1.00 72.38 116 ILE A C 1
ATOM 870 O O . ILE A 1 116 ? 40.959 23.952 -42.429 1.00 72.38 116 ILE A O 1
ATOM 874 N N . GLN A 1 117 ? 42.051 22.009 -42.562 1.00 68.25 117 GLN A N 1
ATOM 875 C CA . GLN A 1 117 ? 41.419 21.445 -41.371 1.00 68.25 117 GLN A CA 1
ATOM 876 C C . GLN A 1 117 ? 41.908 22.117 -40.089 1.00 68.25 117 GLN A C 1
ATOM 878 O O . GLN A 1 117 ? 41.104 22.409 -39.209 1.00 68.25 117 GLN A O 1
ATOM 883 N N . TRP A 1 118 ? 43.206 22.408 -39.990 1.00 75.31 118 TRP A N 1
ATOM 884 C CA . TRP A 1 118 ? 43.748 23.168 -38.862 1.00 75.31 118 TRP A CA 1
ATOM 885 C C . TRP A 1 118 ? 43.134 24.567 -38.789 1.00 75.31 118 TRP A C 1
ATOM 887 O O . TRP A 1 118 ? 42.817 25.030 -37.697 1.00 75.31 118 TRP A O 1
ATOM 897 N N . ALA A 1 119 ? 42.888 25.208 -39.936 1.00 78.88 119 ALA A N 1
ATOM 898 C CA . ALA A 1 119 ? 42.185 26.488 -39.990 1.00 78.88 119 ALA A CA 1
ATOM 899 C C . ALA A 1 119 ? 40.725 26.383 -39.507 1.00 78.88 119 ALA A C 1
ATOM 901 O O . ALA A 1 119 ? 40.254 27.241 -38.767 1.00 78.88 119 ALA A O 1
ATOM 902 N N . LEU A 1 120 ? 40.006 25.316 -39.864 1.00 74.81 120 LEU A N 1
ATOM 903 C CA . LEU A 1 120 ? 38.640 25.098 -39.376 1.00 74.81 120 LEU A CA 1
ATOM 904 C C . LEU A 1 120 ? 38.608 24.727 -37.885 1.00 74.81 120 LEU A C 1
ATOM 906 O O . LEU A 1 120 ? 37.763 25.224 -37.142 1.00 74.81 120 LEU A O 1
ATOM 910 N N . ALA A 1 121 ? 39.554 23.912 -37.420 1.00 75.69 121 ALA A N 1
ATOM 911 C CA . ALA A 1 121 ? 39.672 23.528 -36.018 1.00 75.69 121 ALA A CA 1
ATOM 912 C C . ALA A 1 121 ? 39.975 24.735 -35.115 1.00 75.69 121 ALA A C 1
ATOM 914 O O . ALA A 1 121 ? 39.369 24.867 -34.052 1.00 75.69 121 ALA A O 1
ATOM 915 N N . THR A 1 122 ? 40.852 25.653 -35.537 1.00 81.00 122 THR A N 1
ATOM 916 C CA . THR A 1 122 ? 41.148 26.870 -34.761 1.00 81.00 122 THR A CA 1
ATOM 917 C C . THR A 1 122 ? 39.939 27.795 -34.669 1.00 81.00 122 THR A C 1
ATOM 919 O O . THR A 1 122 ? 39.647 28.296 -33.584 1.00 81.00 122 THR A O 1
ATOM 922 N N . ILE A 1 123 ? 39.178 27.962 -35.756 1.00 86.19 123 ILE A N 1
ATOM 923 C CA . ILE A 1 123 ? 37.933 28.746 -35.752 1.00 86.19 123 ILE A CA 1
ATOM 924 C C . ILE A 1 123 ? 36.911 28.143 -34.777 1.00 86.19 123 ILE A C 1
ATOM 926 O O . ILE A 1 123 ? 36.312 28.868 -33.982 1.00 86.19 123 ILE A O 1
ATOM 930 N N . MET A 1 124 ? 36.752 26.818 -34.785 1.00 80.12 124 MET A N 1
ATOM 931 C CA . MET A 1 124 ? 35.830 26.111 -33.889 1.00 80.12 124 MET A CA 1
ATOM 932 C C . MET A 1 124 ? 36.210 26.273 -32.411 1.00 80.12 124 MET A C 1
ATOM 934 O O . MET A 1 124 ? 35.347 26.538 -31.573 1.00 80.12 124 MET A O 1
ATOM 938 N N . VAL A 1 125 ? 37.501 26.165 -32.084 1.00 83.00 125 VAL A N 1
ATOM 939 C CA . VAL A 1 125 ? 37.999 26.351 -30.712 1.00 83.00 125 VAL A CA 1
ATOM 940 C C . VAL A 1 125 ? 37.806 27.796 -30.248 1.00 83.00 125 VAL A C 1
ATOM 942 O O . VAL A 1 125 ? 37.339 28.022 -29.132 1.00 83.00 125 VAL A O 1
ATOM 945 N N . LEU A 1 126 ? 38.087 28.783 -31.104 1.00 88.12 126 LEU A N 1
ATOM 946 C CA . LEU A 1 126 ? 37.863 30.194 -30.777 1.00 88.12 126 LEU A CA 1
ATOM 947 C C . LEU A 1 126 ? 36.379 30.493 -30.527 1.00 88.12 126 LEU A C 1
ATOM 949 O O . LEU A 1 126 ? 36.052 31.162 -29.547 1.00 88.12 126 LEU A O 1
ATOM 953 N N . ALA A 1 127 ? 35.476 29.952 -31.349 1.00 84.81 127 ALA A N 1
ATOM 954 C CA . ALA A 1 127 ? 34.035 30.115 -31.164 1.00 84.81 127 ALA A CA 1
ATOM 955 C C . ALA A 1 127 ? 33.549 29.513 -29.832 1.00 84.81 127 ALA A C 1
ATOM 957 O O . ALA A 1 127 ? 32.770 30.145 -29.113 1.00 84.81 127 ALA A O 1
ATOM 958 N N . ALA A 1 128 ? 34.054 28.332 -29.459 1.00 85.69 128 ALA A N 1
ATOM 959 C CA . ALA A 1 128 ? 33.739 27.702 -28.179 1.00 85.69 128 ALA A CA 1
ATOM 960 C C . ALA A 1 128 ? 34.238 28.540 -26.987 1.00 85.69 128 ALA A C 1
ATOM 962 O O . ALA A 1 128 ? 33.485 28.771 -26.038 1.00 85.69 128 ALA A O 1
ATOM 963 N N . CYS A 1 129 ? 35.466 29.064 -27.056 1.00 87.38 129 CYS A N 1
ATOM 964 C CA . CYS A 1 129 ? 36.028 29.935 -26.021 1.00 87.38 129 CYS A CA 1
ATOM 965 C C . CYS A 1 129 ? 35.220 31.231 -25.843 1.00 87.38 129 CYS A C 1
ATOM 967 O O . CYS A 1 129 ? 34.942 31.629 -24.710 1.00 87.38 129 CYS A O 1
ATOM 969 N N . VAL A 1 130 ? 34.790 31.866 -26.940 1.00 88.38 130 VAL A N 1
ATOM 970 C CA . VAL A 1 130 ? 33.938 33.069 -26.891 1.00 88.38 130 VAL A CA 1
ATOM 971 C C . VAL A 1 130 ? 32.575 32.752 -26.271 1.00 88.38 130 VAL A C 1
ATOM 973 O O . VAL A 1 130 ? 32.093 33.519 -25.436 1.00 88.38 130 VAL A O 1
ATOM 976 N N . GLY A 1 131 ? 31.976 31.606 -26.608 1.00 86.06 131 GLY A N 1
ATOM 977 C CA . GLY A 1 131 ? 30.719 31.152 -26.011 1.00 86.06 131 GLY A CA 1
ATOM 978 C C . GLY A 1 131 ? 30.825 30.948 -24.498 1.00 86.06 131 GLY A C 1
ATOM 979 O O . GLY A 1 131 ? 29.995 31.461 -23.746 1.00 86.06 131 GLY A O 1
ATOM 980 N N . VAL A 1 132 ? 31.881 30.274 -24.033 1.00 86.94 132 VAL A N 1
ATOM 981 C CA . VAL A 1 132 ? 32.137 30.070 -22.597 1.00 86.94 132 VAL A CA 1
ATOM 982 C C . VAL A 1 132 ? 32.371 31.400 -21.880 1.00 86.94 132 VAL A C 1
ATOM 984 O O . VAL A 1 132 ? 31.810 31.613 -20.806 1.00 86.94 132 VAL A O 1
ATOM 987 N N . PHE A 1 133 ? 33.128 32.324 -22.476 1.00 88.44 133 PHE A N 1
ATOM 988 C CA . PHE A 1 133 ? 33.340 33.660 -21.913 1.00 88.44 133 PHE A CA 1
ATOM 989 C C . PHE A 1 133 ? 32.031 34.450 -21.791 1.00 88.44 133 PHE A C 1
ATOM 991 O O . PHE A 1 133 ? 31.770 35.061 -20.755 1.00 88.44 133 PHE A O 1
ATOM 998 N N . PHE A 1 134 ? 31.175 34.409 -22.814 1.00 88.19 134 PHE A N 1
ATOM 999 C CA . PHE A 1 134 ? 29.888 35.103 -22.803 1.00 88.19 134 PHE A CA 1
ATOM 1000 C C . PHE A 1 134 ? 28.939 34.528 -21.746 1.00 88.19 134 PHE A C 1
ATOM 1002 O O . PHE A 1 134 ? 28.296 35.278 -21.013 1.00 88.19 134 PHE A O 1
ATOM 1009 N N . VAL A 1 135 ? 28.902 33.200 -21.605 1.00 84.38 135 VAL A N 1
ATOM 1010 C CA . VAL A 1 135 ? 28.132 32.515 -20.557 1.00 84.38 135 VAL A CA 1
ATOM 1011 C C . VAL A 1 135 ? 28.681 32.852 -19.168 1.00 84.38 135 VAL A C 1
ATOM 1013 O O . VAL A 1 135 ? 27.908 33.198 -18.277 1.00 84.38 135 VAL A O 1
ATOM 1016 N N . ALA A 1 136 ? 30.001 32.832 -18.976 1.00 82.25 136 ALA A N 1
ATOM 1017 C CA . ALA A 1 136 ? 30.628 33.203 -17.709 1.00 82.25 136 ALA A CA 1
ATOM 1018 C C . ALA A 1 136 ? 30.336 34.666 -17.333 1.00 82.25 136 ALA A C 1
ATOM 1020 O O . ALA A 1 136 ? 29.967 34.942 -16.191 1.00 82.25 136 ALA A O 1
ATOM 1021 N N . LYS A 1 137 ? 30.415 35.591 -18.299 1.00 81.31 137 LYS A N 1
ATOM 1022 C CA . LYS A 1 137 ? 30.055 37.002 -18.107 1.00 81.31 137 LYS A CA 1
ATOM 1023 C C . LYS A 1 137 ? 28.576 37.164 -17.745 1.00 81.31 137 LYS A C 1
ATOM 1025 O O . LYS A 1 137 ? 28.264 37.844 -16.772 1.00 81.31 137 LYS A O 1
ATOM 1030 N N . ARG A 1 138 ? 27.678 36.467 -18.448 1.00 79.00 138 ARG A N 1
ATOM 1031 C CA . ARG A 1 138 ? 26.235 36.435 -18.151 1.00 79.00 138 ARG A CA 1
ATOM 1032 C C . ARG A 1 138 ? 25.963 35.974 -16.715 1.00 79.00 138 ARG A C 1
ATOM 1034 O O . ARG A 1 138 ? 25.102 36.536 -16.048 1.00 79.00 138 ARG A O 1
ATOM 1041 N N . PHE A 1 139 ? 26.691 34.968 -16.228 1.00 75.81 139 PHE A N 1
ATOM 1042 C CA . PHE A 1 139 ? 26.560 34.482 -14.851 1.00 75.81 139 PHE A CA 1
ATOM 1043 C C . PHE A 1 139 ? 27.124 35.447 -13.801 1.00 75.81 139 PHE A C 1
ATOM 1045 O O . PHE A 1 139 ? 26.619 35.458 -12.684 1.00 75.81 139 PHE A O 1
ATOM 1052 N N . GLN A 1 140 ? 28.143 36.248 -14.124 1.00 73.62 140 GLN A N 1
ATOM 1053 C CA . GLN A 1 140 ? 28.639 37.302 -13.228 1.00 73.62 140 GLN A CA 1
ATOM 1054 C C . GLN A 1 140 ? 27.637 38.461 -13.112 1.00 73.62 140 GLN A C 1
ATOM 1056 O O . GLN A 1 140 ? 27.393 38.937 -12.010 1.00 73.62 140 GLN A O 1
ATOM 1061 N N . GLU A 1 141 ? 27.003 38.860 -14.218 1.00 72.75 141 GLU A N 1
ATOM 1062 C CA . GLU A 1 141 ? 25.996 39.936 -14.242 1.00 72.75 141 GLU A CA 1
ATOM 1063 C C . GLU A 1 141 ? 24.727 39.596 -13.445 1.00 72.75 141 GLU A C 1
ATOM 1065 O O . GLU A 1 141 ? 24.119 40.487 -12.870 1.00 72.75 141 GLU A O 1
ATOM 1070 N N . HIS A 1 142 ? 24.338 38.319 -13.369 1.00 62.22 142 HIS A N 1
ATOM 1071 C CA . HIS A 1 142 ? 23.206 37.861 -12.541 1.00 62.22 142 HIS A CA 1
ATOM 1072 C C . HIS A 1 142 ? 23.537 37.712 -11.047 1.00 62.22 142 HIS A C 1
ATOM 1074 O O . HIS A 1 142 ? 22.650 37.389 -10.259 1.00 62.22 142 HIS A O 1
ATOM 1080 N N . ARG A 1 143 ? 24.810 37.858 -10.656 1.00 57.97 143 ARG A N 1
ATOM 1081 C CA . ARG A 1 143 ? 25.280 37.701 -9.267 1.00 57.97 143 ARG A CA 1
ATOM 1082 C C . ARG A 1 143 ? 25.578 39.034 -8.560 1.00 57.97 143 ARG A C 1
ATOM 1084 O O . ARG A 1 143 ? 25.968 38.984 -7.394 1.00 57.97 143 ARG A O 1
ATOM 1091 N N . LEU A 1 144 ? 25.409 40.169 -9.242 1.00 51.97 144 LEU A N 1
ATOM 1092 C CA . LEU A 1 144 ? 25.425 41.534 -8.690 1.00 51.97 144 LEU A CA 1
ATOM 1093 C C . LEU A 1 144 ? 23.989 42.019 -8.463 1.00 51.97 144 LEU A C 1
ATOM 1095 O O . LEU A 1 144 ? 23.788 42.754 -7.474 1.00 51.97 144 LEU A O 1
#

Sequence (144 aa):
MNLSDEQFGALVSFCYNVGIAAFQNSTLLKRLNRGDYEAVPTELQKWTKASGKRLQGLVHRRVAEAGLWAKGAYVSSNYQTVEMQAPTGVFKAEALAPIIGSFSGLGGLLAGNGPIQWALATIMVLAACVGVFFVAKRFQEHRL

InterPro domains:
  IPR002196 Glycoside hydrolase, family 24 [PF00959] (2-65)
  IPR023346 Lysozyme-like domain superfamily [SSF53955] (2-73)
  IPR023347 Lysozyme domain superfamily [G3DSA:1.10.530.40] (1-73)
  IPR033907 Endolysin/autolysin [cd00737] (3-69)
  IPR051018 Bacteriophage Glycosyl Hydrolase 24 [PTHR38107] (2-69)

Radius of gyration: 30.62 Å; chains: 1; bounding box: 63×57×65 Å

Organism: Bartonella doshiae (NCBI:txid33044)

Foldseek 3Di:
DDADPLLVVLLVLLCVVVHDVCSVPAPLVVCVVVVVLVCNLVSQCVQQDDPNDGDVVSNVSSVQSSVSSVDDDPPPPPPPPPPVPPPPDDDDVVVCCVVVVVVVVVVVVQPDPDPVNVVVVVVVVVVVVVVVVVVVVVVVVVVD